Protein AF-A0A060CMN2-F1 (afdb_monomer_lite)

Sequence (112 aa):
WSEMWQAESFTPEVIAQELAWAHEVGYNTLRTNLPFIVWQADRQGLHNRIKQFLDICERQKIKVMLTPMDDCGFSGDHPYPGKQKAAIPELHNSQAAASPGRNVVMNKINVA

pLDDT: mean 92.66, std 9.34, range [36.78, 98.81]

Organism: NCBI:txid114054

Foldseek 3Di:
DQQCQAPVRVDLPVLLVVLLVCVVVPAQEDEDEDFPVRCVVPVPSSVVSVVSSVVSCVVSNYHYDYHYPDFDDAQPDAADDDDFDDADPPDPPHRGHTGPGDCVVPDPPPPD

Radius of gyration: 15.13 Å; chains: 1; bounding box: 45×29×30 Å

InterPro domains:
  IPR017853 Glycoside hydrolase superfamily [SSF51445] (3-80)

Structure (mmCIF, N/CA/C/O backbone):
data_AF-A0A060CMN2-F1
#
_entry.id   AF-A0A060CMN2-F1
#
loop_
_atom_site.group_PDB
_atom_site.id
_atom_site.type_symbol
_atom_site.label_atom_id
_atom_site.label_alt_id
_atom_site.label_comp_id
_atom_site.label_asym_id
_atom_site.label_entity_id
_atom_site.label_seq_id
_atom_site.pdbx_PDB_ins_code
_atom_site.Cartn_x
_atom_site.Cartn_y
_atom_site.Cartn_z
_atom_site.occupancy
_atom_site.B_iso_or_equiv
_atom_site.auth_seq_id
_atom_site.auth_comp_id
_atom_site.auth_asym_id
_atom_site.auth_atom_id
_atom_site.pdbx_PDB_model_num
ATOM 1 N N . TRP A 1 1 ? -2.222 -2.515 -6.032 1.00 79.81 1 TRP A N 1
ATOM 2 C CA . TRP A 1 1 ? -1.796 -1.784 -4.811 1.00 79.81 1 TRP A CA 1
ATOM 3 C C . TRP A 1 1 ? -0.502 -0.986 -4.985 1.00 79.81 1 TRP A C 1
ATOM 5 O O . TRP A 1 1 ? -0.288 -0.071 -4.198 1.00 79.81 1 TRP A O 1
ATOM 15 N N . SER A 1 2 ? 0.374 -1.282 -5.961 1.00 89.62 2 SER A N 1
ATOM 16 C CA . SER A 1 2 ? 1.616 -0.505 -6.122 1.00 89.62 2 SER A CA 1
ATOM 17 C C . SER A 1 2 ? 1.362 0.954 -6.499 1.00 89.62 2 SER A C 1
ATOM 19 O O . SER A 1 2 ? 2.005 1.838 -5.947 1.00 89.62 2 SER A O 1
ATOM 21 N N . GLU A 1 3 ? 0.394 1.199 -7.385 1.00 92.25 3 GLU A N 1
ATOM 22 C CA . GLU A 1 3 ? -0.012 2.531 -7.856 1.00 92.25 3 GLU A CA 1
ATOM 23 C C . GLU A 1 3 ? -0.420 3.471 -6.720 1.00 92.25 3 GLU A C 1
ATOM 25 O O . GLU A 1 3 ? 0.050 4.600 -6.679 1.00 92.25 3 GLU A O 1
ATOM 30 N N . MET A 1 4 ? -1.175 2.990 -5.728 1.00 93.62 4 MET A N 1
ATOM 31 C CA . MET A 1 4 ? -1.591 3.809 -4.580 1.00 93.62 4 MET A CA 1
ATOM 32 C C . MET A 1 4 ? -0.407 4.486 -3.873 1.00 93.62 4 MET A C 1
ATOM 34 O O . MET A 1 4 ? -0.561 5.579 -3.353 1.00 93.62 4 MET A O 1
ATOM 38 N N . TRP A 1 5 ? 0.773 3.857 -3.847 1.00 96.31 5 TRP A N 1
ATOM 39 C CA . TRP A 1 5 ? 1.947 4.348 -3.119 1.00 96.31 5 TRP A CA 1
ATOM 40 C C . TRP A 1 5 ? 2.921 5.189 -3.960 1.00 96.31 5 TRP A C 1
ATOM 42 O O . TRP A 1 5 ? 3.910 5.682 -3.409 1.00 96.31 5 TRP A O 1
ATOM 52 N N . GLN A 1 6 ? 2.694 5.340 -5.266 1.00 96.56 6 GLN A N 1
ATOM 53 C CA . GLN A 1 6 ? 3.561 6.129 -6.155 1.00 96.56 6 GLN A CA 1
ATOM 54 C C . GLN A 1 6 ? 3.301 7.630 -5.992 1.00 96.56 6 GLN A C 1
ATOM 56 O O . GLN A 1 6 ? 2.210 8.027 -5.599 1.00 96.56 6 GLN A O 1
ATOM 61 N N . ALA A 1 7 ? 4.298 8.476 -6.258 1.00 96.94 7 ALA A N 1
ATOM 62 C CA . ALA A 1 7 ? 4.177 9.917 -6.020 1.00 96.94 7 ALA A CA 1
ATOM 63 C C . ALA A 1 7 ? 3.084 10.560 -6.889 1.00 96.94 7 ALA A C 1
ATOM 65 O O . ALA A 1 7 ? 2.367 11.444 -6.433 1.00 96.94 7 ALA A O 1
ATOM 66 N N . GLU A 1 8 ? 2.946 10.078 -8.119 1.00 96.00 8 GLU A N 1
ATOM 67 C CA . GLU A 1 8 ? 2.058 10.597 -9.155 1.00 96.00 8 GLU A CA 1
ATOM 68 C C . GLU A 1 8 ? 0.583 10.250 -8.910 1.00 96.00 8 GLU A C 1
ATOM 70 O O . GLU A 1 8 ? -0.301 10.907 -9.455 1.00 96.00 8 GLU A O 1
ATOM 75 N N . SER A 1 9 ? 0.315 9.220 -8.106 1.00 96.12 9 SER A N 1
ATOM 76 C CA . SER A 1 9 ? -1.024 8.657 -7.879 1.00 96.12 9 SER A CA 1
ATOM 77 C C . SER A 1 9 ? -1.382 8.490 -6.401 1.00 96.12 9 SER A C 1
ATOM 79 O O . SER A 1 9 ? -2.442 7.955 -6.085 1.00 96.12 9 SER A O 1
ATOM 81 N N . PHE A 1 10 ? -0.526 8.936 -5.477 1.00 97.62 10 PHE A N 1
ATOM 82 C CA . PHE A 1 10 ? -0.858 8.975 -4.056 1.00 97.62 10 PHE A CA 1
ATOM 83 C C . PHE A 1 10 ? -1.840 10.116 -3.797 1.00 97.62 10 PHE A C 1
ATOM 85 O O . PHE A 1 10 ? -1.505 11.288 -3.967 1.00 97.62 10 PHE A O 1
ATOM 92 N N . THR A 1 11 ? -3.047 9.762 -3.363 1.00 97.75 11 THR A N 1
ATOM 93 C CA . THR A 1 11 ? -4.182 10.687 -3.254 1.00 97.75 11 THR A CA 1
ATOM 94 C C . THR A 1 11 ? -4.715 10.705 -1.811 1.00 97.75 11 THR A C 1
ATOM 96 O O . THR A 1 11 ? -5.631 9.945 -1.481 1.00 97.75 11 THR A O 1
ATOM 99 N N . PRO A 1 12 ? -4.130 11.525 -0.912 1.00 98.00 12 PRO A N 1
ATOM 100 C CA . PRO A 1 12 ? -4.490 11.603 0.511 1.00 98.00 12 PRO A CA 1
ATOM 101 C C . PRO A 1 12 ? -5.985 11.803 0.782 1.00 98.00 12 PRO A C 1
ATOM 103 O O . PRO A 1 12 ? -6.521 11.278 1.754 1.00 98.00 12 PRO A O 1
ATOM 106 N N . GLU A 1 13 ? -6.648 12.580 -0.063 1.00 98.19 13 GLU A N 1
ATOM 107 C CA . GLU A 1 13 ? -8.057 12.940 0.012 1.00 98.19 13 GLU A CA 1
ATOM 108 C C . GLU A 1 13 ? -8.971 11.747 -0.278 1.00 98.19 13 GLU A C 1
ATOM 110 O O . GLU A 1 13 ? -9.912 11.509 0.478 1.00 98.19 13 GLU A O 1
ATOM 115 N N . VAL A 1 14 ? -8.650 10.944 -1.297 1.00 98.12 14 VAL A N 1
ATOM 116 C CA . VAL A 1 14 ? -9.389 9.713 -1.614 1.00 98.12 14 VAL A CA 1
ATOM 117 C C . VAL A 1 14 ? -9.166 8.683 -0.514 1.00 98.12 14 VAL A C 1
ATOM 119 O O . VAL A 1 14 ? -10.128 8.123 -0.000 1.00 98.12 14 VAL A O 1
ATOM 122 N N . ILE A 1 15 ? -7.919 8.514 -0.063 1.00 98.25 15 ILE A N 1
ATOM 123 C CA . ILE A 1 15 ? -7.592 7.620 1.056 1.00 98.25 15 ILE A CA 1
ATOM 124 C C . ILE A 1 15 ? -8.380 8.020 2.311 1.00 98.25 15 ILE A C 1
ATOM 126 O O . ILE A 1 15 ? -8.971 7.172 2.974 1.00 98.25 15 ILE A O 1
ATOM 130 N N . ALA A 1 16 ? -8.420 9.311 2.653 1.00 98.50 16 ALA A N 1
ATOM 131 C CA . ALA A 1 16 ? -9.165 9.788 3.814 1.00 98.50 16 ALA A CA 1
ATOM 132 C C . ALA A 1 16 ? -10.671 9.526 3.692 1.00 98.50 16 ALA A C 1
ATOM 134 O O . ALA A 1 16 ? -11.292 9.169 4.693 1.00 98.50 16 ALA A O 1
ATOM 135 N N . GLN A 1 17 ? -11.235 9.680 2.493 1.00 98.62 17 GLN A N 1
ATOM 136 C CA . GLN A 1 17 ? -12.642 9.408 2.218 1.00 98.62 17 GLN A CA 1
ATOM 137 C C . GLN A 1 17 ? -12.978 7.917 2.353 1.00 98.62 17 GLN A C 1
ATOM 139 O O . GLN A 1 17 ? -13.945 7.566 3.026 1.00 98.62 17 GLN A O 1
ATOM 144 N N . GLU A 1 18 ? -12.172 7.039 1.758 1.00 98.12 18 GLU A N 1
ATOM 145 C CA . GLU A 1 18 ? -12.386 5.589 1.813 1.00 98.12 18 GLU A CA 1
ATOM 146 C C . GLU A 1 18 ? -12.226 5.045 3.237 1.00 98.12 18 GLU A C 1
ATOM 148 O O . GLU A 1 18 ? -13.010 4.203 3.678 1.00 98.12 18 GLU A O 1
ATOM 153 N N . LEU A 1 19 ? -11.256 5.563 3.998 1.00 98.44 19 LEU A N 1
ATOM 154 C CA . LEU A 1 19 ? -11.078 5.192 5.402 1.00 98.44 19 LEU A CA 1
ATOM 155 C C . LEU A 1 19 ? -12.191 5.735 6.305 1.00 98.44 19 LEU A C 1
ATOM 157 O O . LEU A 1 19 ? -12.556 5.062 7.268 1.00 98.44 19 LEU A O 1
ATOM 161 N N . ALA A 1 20 ? -12.760 6.903 5.990 1.00 98.38 20 ALA A N 1
ATOM 162 C CA . ALA A 1 20 ? -13.950 7.402 6.674 1.00 98.38 20 ALA A CA 1
ATOM 163 C C . ALA A 1 20 ? -15.149 6.472 6.438 1.00 98.38 20 ALA A C 1
ATOM 165 O O . ALA A 1 20 ? -15.780 6.045 7.401 1.00 98.38 20 ALA A O 1
ATOM 166 N N . TRP A 1 21 ? -15.402 6.072 5.186 1.00 98.62 21 TRP A N 1
ATOM 167 C CA . TRP A 1 21 ? -16.458 5.104 4.867 1.00 98.62 21 TRP A CA 1
ATOM 168 C C . TRP A 1 21 ? -16.246 3.763 5.570 1.00 98.62 21 TRP A C 1
ATOM 170 O O . TRP A 1 21 ? -17.186 3.204 6.131 1.00 98.62 21 TRP A O 1
ATOM 180 N N . ALA A 1 22 ? -15.010 3.255 5.592 1.00 98.19 22 ALA A N 1
ATOM 181 C CA . ALA A 1 22 ? -14.681 2.026 6.307 1.00 98.19 22 ALA A CA 1
ATOM 182 C C . ALA A 1 22 ? -15.008 2.138 7.807 1.00 98.19 22 ALA A C 1
ATOM 184 O O . ALA A 1 22 ? -15.611 1.231 8.383 1.00 98.19 22 ALA A O 1
ATOM 185 N N . HIS A 1 23 ? -14.660 3.257 8.439 1.00 98.06 23 HIS A N 1
ATOM 186 C CA . HIS A 1 23 ? -14.982 3.498 9.841 1.00 98.06 23 HIS A CA 1
ATOM 187 C C . HIS A 1 23 ? -16.498 3.610 10.084 1.00 98.06 23 HIS A C 1
ATOM 189 O O . HIS A 1 23 ? -16.999 3.012 11.035 1.00 98.06 23 HIS A O 1
ATOM 195 N N . GLU A 1 24 ? -17.243 4.297 9.211 1.00 98.25 24 GLU A N 1
ATOM 196 C CA . GLU A 1 24 ? -18.706 4.441 9.308 1.00 98.25 24 GLU A CA 1
ATOM 197 C C . GLU A 1 24 ? -19.440 3.095 9.280 1.00 98.25 24 GLU A C 1
ATOM 199 O O . GLU A 1 24 ? -20.403 2.902 10.023 1.00 98.25 24 GLU A O 1
ATOM 204 N N . VAL A 1 25 ? -18.966 2.138 8.476 1.00 98.12 25 VAL A N 1
ATOM 205 C CA . VAL A 1 25 ? -19.547 0.783 8.418 1.00 98.12 25 VAL A CA 1
ATOM 206 C C . VAL A 1 25 ? -19.006 -0.162 9.503 1.00 98.12 25 VAL A C 1
ATOM 208 O O . VAL A 1 25 ? -19.405 -1.324 9.561 1.00 98.12 25 VAL A O 1
ATOM 211 N N . GLY A 1 26 ? -18.124 0.321 10.386 1.00 98.19 26 GLY A N 1
ATOM 212 C CA . GLY A 1 26 ? -17.669 -0.393 11.581 1.00 98.19 26 GLY A CA 1
ATOM 213 C C . GLY A 1 26 ? -16.293 -1.060 11.487 1.00 98.19 26 GLY A C 1
ATOM 214 O O . GLY A 1 26 ? -15.905 -1.762 12.426 1.00 98.19 26 GLY A O 1
ATOM 215 N N . TYR A 1 27 ? -15.523 -0.852 10.413 1.00 98.31 27 TYR A N 1
ATOM 216 C CA . TYR A 1 27 ? -14.121 -1.280 10.398 1.00 98.31 27 TYR A CA 1
ATOM 217 C C . TYR A 1 27 ? -13.294 -0.448 11.385 1.00 98.31 27 TYR A C 1
ATOM 219 O O . TYR A 1 27 ? -13.500 0.748 11.566 1.00 98.31 27 TYR A O 1
ATOM 227 N N . ASN A 1 28 ? -12.316 -1.093 12.017 1.00 97.94 28 ASN A N 1
ATOM 228 C CA . ASN A 1 28 ? -11.400 -0.462 12.975 1.00 97.94 28 ASN A CA 1
ATOM 229 C C . ASN A 1 28 ? -9.923 -0.775 12.688 1.00 97.94 28 ASN A C 1
ATOM 231 O 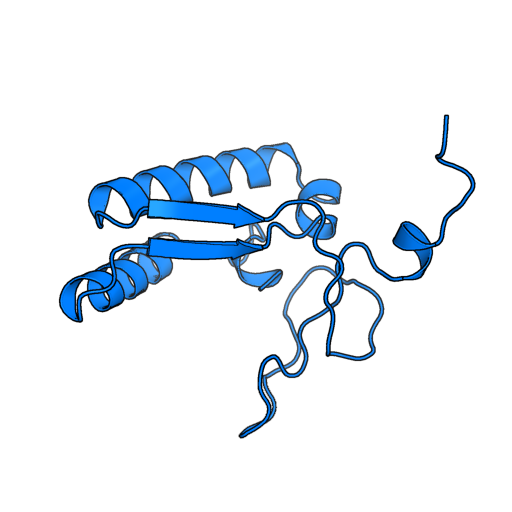O . ASN A 1 28 ? -9.021 -0.258 13.351 1.00 97.94 28 ASN A O 1
ATOM 235 N N . THR A 1 29 ? -9.672 -1.656 11.723 1.00 98.12 29 THR A N 1
ATOM 236 C CA . THR A 1 29 ? -8.355 -2.186 11.390 1.00 98.12 29 THR A CA 1
ATOM 237 C C . THR A 1 29 ? -8.260 -2.420 9.887 1.00 98.12 29 THR A C 1
ATOM 239 O O . THR A 1 29 ? -9.244 -2.787 9.248 1.00 98.12 29 THR A O 1
ATOM 242 N N . LEU A 1 30 ? -7.068 -2.231 9.323 1.00 96.81 30 LEU A N 1
ATOM 243 C CA . LEU A 1 30 ? -6.744 -2.643 7.959 1.00 96.81 30 LEU A CA 1
ATOM 244 C C . LEU A 1 30 ? -5.322 -3.193 7.871 1.00 96.81 30 LEU A C 1
ATOM 246 O O . LEU A 1 30 ? -4.475 -2.954 8.737 1.00 96.81 30 LEU A O 1
ATOM 250 N N . ARG A 1 31 ? -5.040 -3.883 6.769 1.00 95.94 31 ARG A N 1
ATOM 251 C CA . ARG A 1 31 ? -3.696 -4.301 6.372 1.00 95.94 31 ARG A CA 1
ATOM 252 C C . ARG A 1 31 ? -3.419 -3.804 4.960 1.00 95.94 31 ARG A C 1
ATOM 254 O O . ARG A 1 31 ? -4.282 -3.917 4.098 1.00 95.94 31 ARG A O 1
ATOM 261 N N . THR A 1 32 ? -2.218 -3.286 4.721 1.00 94.25 32 THR A N 1
ATOM 262 C CA . THR A 1 32 ? -1.788 -2.869 3.379 1.00 94.25 32 THR A CA 1
ATOM 263 C C . THR A 1 32 ? -0.330 -3.233 3.123 1.00 94.25 32 THR A C 1
ATOM 265 O O . THR A 1 32 ? 0.501 -3.239 4.037 1.00 94.25 32 THR A O 1
ATOM 268 N N . ASN A 1 33 ? -0.027 -3.582 1.877 1.00 92.62 33 ASN A N 1
ATOM 269 C CA . ASN A 1 33 ? 1.293 -4.003 1.426 1.00 92.62 33 ASN A CA 1
ATOM 270 C C . ASN A 1 33 ? 2.129 -2.785 1.024 1.00 92.62 33 ASN A C 1
ATOM 272 O O . ASN A 1 33 ? 1.623 -1.867 0.376 1.00 92.62 33 ASN A O 1
ATOM 276 N N . LEU A 1 34 ? 3.416 -2.793 1.383 1.00 94.31 34 LEU A N 1
ATOM 277 C CA . LEU A 1 34 ? 4.386 -1.780 0.966 1.00 94.31 34 LEU A CA 1
ATOM 278 C C . LEU A 1 34 ? 5.217 -2.322 -0.206 1.00 94.31 34 LEU A C 1
ATOM 280 O O . LEU A 1 34 ? 6.054 -3.204 0.004 1.00 94.31 34 LEU A O 1
ATOM 284 N N . PRO A 1 35 ? 5.014 -1.829 -1.441 1.00 92.94 35 PRO A N 1
ATOM 285 C CA . PRO A 1 35 ? 5.712 -2.360 -2.602 1.00 92.94 35 PRO A CA 1
ATOM 286 C C . PRO A 1 35 ? 7.188 -1.950 -2.586 1.00 92.94 35 PRO A C 1
ATOM 288 O O . PRO A 1 35 ? 7.523 -0.769 -2.694 1.00 92.94 35 PRO A O 1
ATOM 291 N N . PHE A 1 36 ? 8.077 -2.939 -2.523 1.00 93.62 36 PHE A N 1
ATOM 292 C CA . PHE A 1 36 ? 9.521 -2.761 -2.664 1.00 93.62 36 PHE A CA 1
ATOM 293 C C . PHE A 1 36 ? 9.923 -1.940 -3.895 1.00 93.62 36 PHE A C 1
ATOM 295 O O . PHE A 1 36 ? 10.794 -1.087 -3.784 1.00 93.62 36 PHE A O 1
ATOM 302 N N . ILE A 1 37 ? 9.272 -2.128 -5.046 1.00 93.56 37 ILE A N 1
ATOM 303 C CA . ILE A 1 37 ? 9.628 -1.369 -6.259 1.00 93.56 37 ILE A CA 1
ATOM 304 C C . ILE A 1 37 ? 9.382 0.138 -6.121 1.00 93.56 37 ILE A C 1
ATOM 306 O O . ILE A 1 37 ? 10.129 0.937 -6.678 1.00 93.56 37 ILE A O 1
ATOM 310 N N . VAL A 1 38 ? 8.376 0.538 -5.336 1.00 95.25 38 VAL A N 1
ATOM 311 C CA . VAL A 1 38 ? 8.109 1.953 -5.048 1.00 95.25 38 VAL A CA 1
ATOM 312 C C . VAL A 1 38 ? 9.180 2.497 -4.106 1.00 95.25 38 VAL A C 1
ATOM 314 O O . VAL A 1 38 ? 9.668 3.604 -4.304 1.00 95.25 38 VAL A O 1
ATOM 317 N N . TRP A 1 39 ? 9.602 1.697 -3.122 1.00 95.25 39 TRP A N 1
ATOM 318 C CA . TRP A 1 39 ? 10.717 2.045 -2.239 1.00 95.25 39 TRP A CA 1
ATOM 319 C C . TRP A 1 39 ? 12.043 2.184 -2.999 1.00 95.25 39 TRP A C 1
ATOM 321 O O . TRP A 1 39 ? 12.804 3.108 -2.726 1.00 95.25 39 TRP A O 1
ATOM 331 N N . GLN A 1 40 ? 12.319 1.295 -3.958 1.00 94.00 40 GLN A N 1
ATOM 332 C CA . GLN A 1 40 ? 13.524 1.364 -4.787 1.00 94.00 40 GLN A CA 1
ATOM 333 C C . GLN A 1 40 ? 13.550 2.621 -5.658 1.00 94.00 40 GLN A C 1
ATOM 335 O O . GLN A 1 40 ? 14.611 3.219 -5.816 1.00 94.00 40 GLN A O 1
ATOM 340 N N . ALA A 1 41 ? 12.403 3.006 -6.222 1.00 95.06 41 ALA A N 1
ATOM 341 C CA . ALA A 1 41 ? 12.295 4.179 -7.081 1.00 95.06 41 ALA A CA 1
ATOM 342 C C . ALA A 1 41 ? 12.366 5.497 -6.290 1.00 95.06 41 ALA A C 1
ATOM 344 O O . ALA A 1 41 ? 13.037 6.433 -6.714 1.00 95.06 41 ALA A O 1
ATOM 345 N N . ASP A 1 42 ? 11.690 5.572 -5.139 1.00 97.12 42 ASP A N 1
ATOM 346 C CA . ASP A 1 42 ? 11.570 6.792 -4.337 1.00 97.12 42 ASP A CA 1
ATOM 347 C C . ASP A 1 42 ? 11.436 6.467 -2.839 1.00 97.12 42 ASP A C 1
ATOM 349 O O . ASP A 1 42 ? 10.359 6.527 -2.237 1.00 97.12 42 ASP A O 1
ATOM 353 N N . ARG A 1 43 ? 12.561 6.112 -2.209 1.00 97.19 43 ARG A N 1
ATOM 354 C CA . ARG A 1 43 ? 12.609 5.744 -0.786 1.00 97.19 43 ARG A CA 1
ATOM 355 C C . ARG A 1 43 ? 12.105 6.857 0.130 1.00 97.19 43 ARG A C 1
ATOM 357 O O . ARG A 1 43 ? 11.296 6.604 1.022 1.00 97.19 43 ARG A O 1
ATOM 364 N N . GLN A 1 44 ? 12.626 8.073 -0.043 1.00 98.50 44 GLN A N 1
ATOM 365 C CA . GLN A 1 44 ? 12.316 9.178 0.863 1.00 98.50 44 GLN A CA 1
ATOM 366 C C . GLN A 1 44 ? 10.878 9.660 0.676 1.00 98.50 44 GLN A C 1
ATOM 368 O O . GLN A 1 44 ? 10.181 9.888 1.665 1.00 98.50 44 GLN A O 1
ATOM 373 N N . GLY A 1 45 ? 10.405 9.776 -0.566 1.00 98.25 45 GLY A N 1
ATOM 374 C CA . GLY A 1 45 ? 9.020 10.138 -0.811 1.00 98.25 45 GLY A CA 1
ATOM 375 C C . GLY A 1 45 ? 8.058 9.053 -0.336 1.00 98.25 45 GLY A C 1
ATOM 376 O O . GLY A 1 45 ? 7.036 9.395 0.258 1.00 98.25 45 GLY A O 1
ATOM 377 N N . LEU A 1 46 ? 8.394 7.761 -0.466 1.00 97.75 46 LEU A N 1
ATOM 378 C CA . LEU A 1 46 ? 7.562 6.695 0.100 1.00 97.75 46 LEU A CA 1
ATOM 379 C C . LEU A 1 46 ? 7.455 6.819 1.623 1.00 97.75 46 LEU A C 1
ATOM 381 O O . LEU A 1 46 ? 6.354 6.717 2.155 1.00 97.75 46 LEU A O 1
ATOM 385 N N . HIS A 1 47 ? 8.554 7.089 2.335 1.00 98.31 47 HIS A N 1
ATOM 386 C CA . HIS A 1 47 ? 8.491 7.330 3.781 1.00 98.31 47 HIS A CA 1
ATOM 387 C C . HIS A 1 47 ? 7.577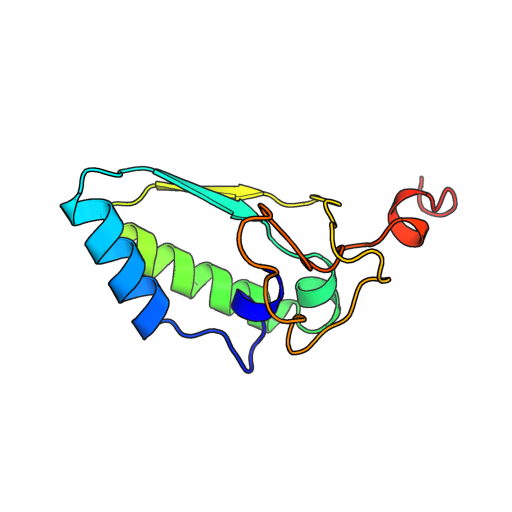 8.514 4.135 1.00 98.31 47 HIS A C 1
ATOM 389 O O . HIS A 1 47 ? 6.780 8.413 5.069 1.00 98.31 47 HIS A O 1
ATOM 395 N N . ASN A 1 48 ? 7.644 9.612 3.375 1.00 98.69 48 ASN A N 1
ATOM 396 C CA . ASN A 1 48 ? 6.776 10.772 3.588 1.00 98.69 48 ASN A CA 1
ATOM 397 C C . ASN A 1 48 ? 5.295 10.414 3.371 1.00 98.69 48 ASN A C 1
ATOM 399 O O . ASN A 1 48 ? 4.446 10.776 4.187 1.00 98.69 48 ASN A O 1
ATOM 403 N N . ARG A 1 49 ? 4.987 9.645 2.318 1.00 98.50 49 ARG A N 1
ATOM 404 C CA . ARG A 1 49 ? 3.631 9.153 2.028 1.00 98.50 49 ARG A CA 1
ATOM 405 C C . ARG A 1 49 ? 3.128 8.183 3.095 1.00 98.50 49 ARG A C 1
ATOM 407 O O . ARG A 1 49 ? 1.982 8.298 3.516 1.00 98.50 49 ARG A O 1
ATOM 414 N N . ILE A 1 50 ? 3.980 7.286 3.603 1.00 98.50 50 ILE A N 1
ATOM 415 C CA . ILE A 1 50 ? 3.648 6.412 4.742 1.00 98.50 50 ILE A CA 1
ATOM 416 C C . ILE A 1 50 ? 3.286 7.258 5.961 1.00 98.50 50 ILE A C 1
ATOM 418 O O . ILE A 1 50 ? 2.261 6.997 6.585 1.00 98.50 50 ILE A O 1
ATOM 422 N N . LYS A 1 51 ? 4.070 8.295 6.283 1.00 98.69 51 LYS A N 1
ATOM 423 C CA . LYS A 1 51 ? 3.744 9.187 7.400 1.00 98.69 51 LYS A CA 1
ATOM 424 C C . LYS A 1 51 ? 2.374 9.846 7.203 1.00 98.69 51 LYS A C 1
ATOM 426 O O . LYS A 1 51 ? 1.544 9.799 8.103 1.00 98.69 51 LYS A O 1
ATOM 431 N N . GLN A 1 52 ? 2.113 10.404 6.022 1.00 98.69 52 GLN A N 1
ATOM 432 C CA . GLN A 1 52 ? 0.832 11.044 5.719 1.00 98.69 52 GLN A CA 1
ATOM 433 C C . GLN A 1 52 ? -0.345 10.058 5.800 1.00 98.69 52 GLN A C 1
ATOM 435 O O . GLN A 1 52 ? -1.396 10.396 6.339 1.00 98.69 52 GLN A O 1
ATOM 440 N N . PHE A 1 53 ? -0.160 8.832 5.310 1.00 98.62 53 PHE A N 1
ATOM 441 C CA . PHE A 1 53 ? -1.139 7.753 5.412 1.00 98.62 53 PHE A CA 1
ATOM 442 C C . PHE A 1 53 ? -1.433 7.372 6.871 1.00 98.62 53 PHE A C 1
ATOM 444 O O . PHE A 1 53 ? -2.596 7.223 7.243 1.00 98.62 53 PHE A O 1
ATOM 451 N N . LEU A 1 54 ? -0.399 7.258 7.712 1.00 98.69 54 LEU A N 1
ATOM 452 C CA . LEU A 1 54 ? -0.551 6.984 9.144 1.00 98.69 54 LEU A CA 1
ATOM 453 C C . LEU A 1 54 ? -1.303 8.114 9.857 1.00 98.69 54 LEU A C 1
ATOM 455 O O . LEU A 1 54 ? -2.227 7.829 10.617 1.00 98.69 54 LEU A O 1
ATOM 459 N N . ASP A 1 55 ? -0.986 9.375 9.542 1.00 98.81 55 ASP A N 1
ATOM 460 C CA . ASP A 1 55 ? -1.703 10.534 10.083 1.00 98.81 55 ASP A CA 1
ATOM 461 C C . ASP A 1 55 ? -3.203 10.494 9.681 1.00 98.81 55 ASP A C 1
ATOM 463 O O . ASP A 1 55 ? -4.072 10.886 10.462 1.00 98.81 55 ASP A O 1
ATOM 467 N N . ILE A 1 56 ? -3.541 10.031 8.465 1.00 98.75 56 ILE A N 1
ATOM 468 C CA . ILE A 1 56 ? -4.941 9.839 8.028 1.00 98.75 56 ILE A CA 1
ATOM 469 C C . ILE A 1 56 ? -5.611 8.712 8.821 1.00 98.75 56 ILE A C 1
ATOM 471 O O . ILE A 1 56 ? -6.716 8.904 9.327 1.00 98.75 56 ILE A O 1
ATOM 475 N N . CYS A 1 57 ? -4.957 7.555 8.935 1.00 98.56 57 CYS A N 1
ATOM 476 C CA . CYS A 1 57 ? -5.478 6.401 9.669 1.00 98.56 57 CYS A CA 1
ATOM 477 C C . CYS A 1 57 ? -5.814 6.759 11.121 1.00 98.56 57 CYS A C 1
ATOM 479 O O . CYS A 1 57 ? -6.883 6.397 11.609 1.00 98.56 57 CYS A O 1
ATOM 481 N N . GLU A 1 58 ? -4.942 7.526 11.783 1.00 98.50 58 GLU A N 1
ATOM 482 C CA . GLU A 1 58 ? -5.169 8.017 13.142 1.00 98.50 58 GLU A CA 1
ATOM 483 C C . GLU A 1 58 ? -6.437 8.878 13.235 1.00 98.50 58 GLU A C 1
ATOM 485 O O . GLU A 1 58 ? -7.298 8.615 14.077 1.00 98.50 58 GLU A O 1
ATOM 490 N N . ARG A 1 59 ? -6.616 9.848 12.324 1.00 98.19 59 ARG A N 1
ATOM 491 C CA . ARG A 1 59 ? -7.825 10.695 12.286 1.00 98.19 59 ARG A CA 1
ATOM 492 C C . ARG A 1 59 ? -9.102 9.892 12.045 1.00 98.19 59 ARG A C 1
ATOM 494 O O . ARG A 1 59 ? -10.128 10.203 12.646 1.00 98.19 59 ARG A O 1
ATOM 501 N N . GLN A 1 60 ? -9.030 8.860 11.205 1.00 98.19 60 GLN A N 1
ATOM 502 C CA . GLN A 1 60 ? -10.161 7.978 10.900 1.00 98.19 60 GLN A CA 1
ATOM 503 C C . GLN A 1 60 ? -10.323 6.820 11.896 1.00 98.19 60 GLN A C 1
ATOM 505 O O . GLN A 1 60 ? -11.194 5.978 11.712 1.00 98.19 60 GLN A O 1
ATOM 510 N N . LYS A 1 61 ? -9.518 6.774 12.970 1.00 98.00 61 LYS A N 1
ATOM 511 C CA . LYS A 1 61 ? -9.552 5.729 14.010 1.00 98.00 61 LYS A CA 1
ATOM 512 C C . LYS A 1 61 ? -9.357 4.305 13.468 1.00 98.00 61 LYS A C 1
ATOM 514 O O . LYS A 1 61 ? -9.842 3.340 14.058 1.00 98.00 61 LYS A O 1
ATOM 519 N N . ILE A 1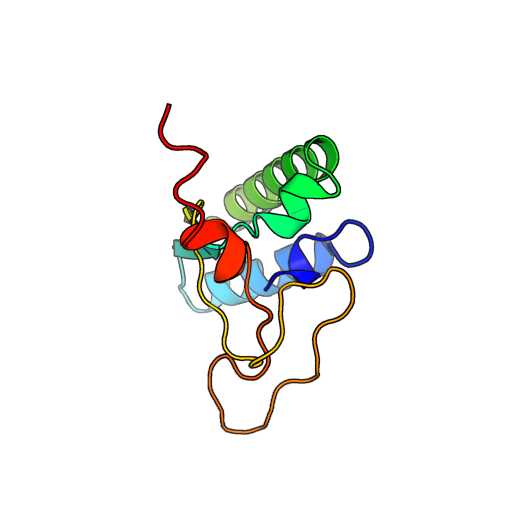 62 ? -8.596 4.166 12.384 1.00 98.56 62 ILE A N 1
ATOM 520 C CA . ILE A 1 62 ? -8.226 2.877 11.801 1.00 98.56 62 ILE A CA 1
ATOM 521 C C . ILE A 1 62 ? -6.806 2.508 12.226 1.00 98.56 62 ILE A C 1
ATOM 523 O O . ILE A 1 62 ? -5.848 3.232 11.967 1.00 98.56 62 ILE A O 1
ATOM 527 N N . LYS A 1 63 ? -6.641 1.341 12.848 1.00 98.44 63 LYS A N 1
ATOM 528 C CA . LYS A 1 63 ? -5.313 0.767 13.099 1.00 98.44 63 LYS A CA 1
ATOM 529 C C . LYS A 1 63 ? -4.809 0.084 11.830 1.00 98.44 63 LYS A C 1
ATOM 531 O O . LYS A 1 63 ? -5.519 -0.729 11.246 1.00 98.44 63 LYS A O 1
ATOM 536 N N . VAL A 1 64 ? -3.574 0.352 11.424 1.00 98.12 64 VAL A N 1
ATOM 537 C CA . VAL A 1 64 ? -2.991 -0.266 10.225 1.00 98.12 64 VAL A CA 1
ATOM 538 C C . VAL A 1 64 ? -1.850 -1.221 10.556 1.00 98.12 64 VAL A C 1
ATOM 540 O O . VAL A 1 64 ? -0.937 -0.894 11.309 1.00 98.12 64 VAL A O 1
ATOM 543 N N . MET A 1 65 ? -1.874 -2.386 9.909 1.00 97.81 65 MET A N 1
ATOM 544 C CA . MET A 1 65 ? -0.717 -3.257 9.731 1.00 97.81 65 MET A CA 1
ATOM 545 C C . MET A 1 65 ? -0.067 -3.002 8.365 1.00 97.81 65 MET A C 1
ATOM 547 O O . MET A 1 65 ? -0.620 -3.358 7.320 1.00 97.81 65 MET A O 1
ATOM 551 N N . LEU A 1 66 ? 1.128 -2.412 8.372 1.00 96.25 66 LEU A N 1
ATOM 552 C CA . LEU A 1 66 ? 1.967 -2.312 7.177 1.00 96.25 66 LEU A CA 1
ATOM 553 C C . LEU A 1 66 ? 2.670 -3.652 6.943 1.00 96.25 66 LEU A C 1
ATOM 555 O O . LEU A 1 66 ? 3.272 -4.204 7.861 1.00 96.25 66 LEU A O 1
ATOM 559 N N . THR A 1 67 ? 2.601 -4.169 5.717 1.00 94.19 67 THR A N 1
ATOM 560 C CA . THR A 1 67 ? 3.246 -5.433 5.332 1.00 94.19 67 THR A CA 1
ATOM 561 C C . THR A 1 67 ? 4.449 -5.149 4.431 1.00 94.19 67 THR A C 1
ATOM 563 O O . THR A 1 67 ? 4.268 -4.958 3.225 1.00 94.19 67 THR A O 1
ATOM 566 N N . PRO A 1 68 ? 5.672 -5.081 4.987 1.00 90.31 68 PRO A N 1
ATOM 567 C CA . PRO A 1 68 ? 6.894 -5.084 4.193 1.00 90.31 68 PRO A CA 1
ATOM 568 C C . PRO A 1 68 ? 7.193 -6.496 3.668 1.00 90.31 68 PRO A C 1
ATOM 570 O O . PRO A 1 68 ? 6.679 -7.477 4.200 1.00 90.31 68 PRO A O 1
ATOM 573 N N . MET A 1 69 ? 8.083 -6.590 2.676 1.00 84.88 69 MET A N 1
ATOM 574 C CA . MET A 1 69 ? 8.621 -7.868 2.167 1.00 84.88 69 MET A CA 1
ATOM 575 C C . MET A 1 69 ? 7.554 -8.840 1.638 1.00 84.88 69 MET A C 1
ATOM 577 O O . MET A 1 69 ? 7.745 -10.051 1.658 1.00 84.88 69 MET A O 1
ATOM 581 N N . ASP A 1 70 ? 6.436 -8.307 1.159 1.00 86.50 70 ASP A N 1
ATOM 582 C CA . ASP A 1 70 ? 5.477 -9.074 0.376 1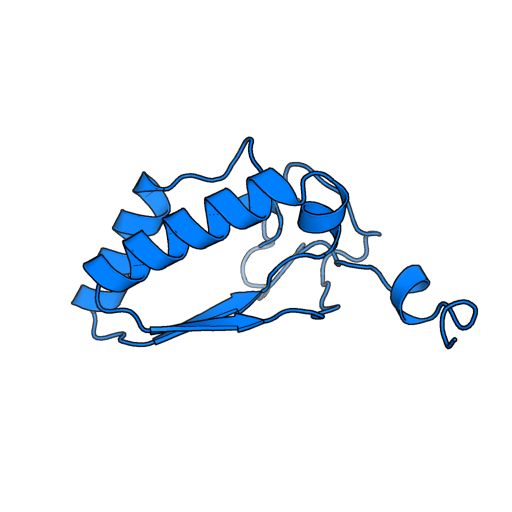.00 86.50 70 ASP A CA 1
ATOM 583 C C . ASP A 1 70 ? 5.990 -9.227 -1.057 1.00 86.50 70 ASP A C 1
ATOM 585 O O . ASP A 1 70 ? 6.528 -8.262 -1.595 1.00 86.50 70 ASP A O 1
ATOM 589 N N . ASP A 1 71 ? 5.832 -10.411 -1.651 1.00 86.81 71 ASP A N 1
ATOM 590 C CA . ASP A 1 71 ? 6.218 -10.729 -3.030 1.00 86.81 71 ASP A CA 1
ATOM 591 C C . ASP A 1 71 ? 5.033 -11.142 -3.920 1.00 86.81 71 ASP A C 1
ATOM 593 O O . ASP A 1 71 ? 5.234 -11.571 -5.063 1.00 86.81 71 ASP A O 1
ATOM 597 N N . CYS A 1 72 ? 3.800 -10.966 -3.426 1.00 83.06 72 CYS A N 1
ATOM 598 C CA . CYS A 1 72 ? 2.576 -11.288 -4.150 1.00 83.06 72 CYS A CA 1
ATOM 599 C C . CYS A 1 72 ? 2.503 -10.586 -5.517 1.00 83.06 72 CYS A C 1
ATOM 601 O O . CYS A 1 72 ? 2.870 -9.421 -5.678 1.00 83.06 72 CYS A O 1
ATOM 603 N N . GLY A 1 73 ? 1.960 -11.288 -6.511 1.00 88.81 73 GLY A N 1
ATOM 604 C CA . GLY A 1 73 ? 1.723 -10.764 -7.852 1.00 88.81 73 GLY A CA 1
ATOM 605 C C . GLY A 1 73 ? 0.788 -11.677 -8.638 1.00 88.81 73 GLY A C 1
ATOM 606 O O . GLY A 1 73 ? 0.921 -12.897 -8.592 1.00 88.81 73 GLY A O 1
ATOM 607 N N . PHE A 1 74 ? -0.156 -11.078 -9.359 1.00 90.25 74 PHE A N 1
ATOM 608 C CA . PHE A 1 74 ? -1.237 -11.782 -10.059 1.00 90.25 74 PHE A CA 1
ATOM 609 C C . PHE A 1 74 ? -1.355 -11.385 -11.538 1.00 90.25 74 PHE A C 1
ATOM 611 O O . PHE A 1 74 ? -2.150 -11.972 -12.266 1.00 90.25 74 PHE A O 1
ATOM 618 N N . SER A 1 75 ? -0.584 -10.397 -12.010 1.00 90.06 75 SER A N 1
ATOM 619 C CA . SER A 1 75 ? -0.661 -9.925 -13.402 1.00 90.06 75 SER A CA 1
ATOM 620 C C . SER A 1 75 ? 0.060 -10.817 -14.418 1.00 90.06 75 SER A C 1
ATOM 622 O O . SER A 1 75 ? -0.156 -10.674 -15.619 1.00 90.06 75 SER A O 1
ATOM 624 N N . GLY A 1 76 ? 0.940 -11.708 -13.950 1.00 89.44 76 GLY A N 1
ATOM 625 C CA . GLY A 1 76 ? 1.859 -12.473 -14.800 1.00 89.44 76 GLY A CA 1
ATOM 626 C C . GLY A 1 76 ? 3.034 -11.654 -15.352 1.00 89.44 76 GLY A C 1
ATOM 627 O O . GLY A 1 76 ? 3.925 -12.223 -15.978 1.00 89.44 76 GLY A O 1
ATOM 628 N N . ASP A 1 77 ? 3.076 -10.344 -15.096 1.00 89.69 77 ASP A N 1
ATOM 629 C CA . ASP A 1 77 ? 4.174 -9.479 -15.521 1.00 89.69 77 ASP A CA 1
ATOM 630 C C . ASP A 1 77 ? 5.306 -9.452 -14.491 1.00 89.69 77 ASP A C 1
ATOM 632 O O . ASP A 1 77 ? 5.119 -9.696 -13.293 1.00 89.69 77 ASP A O 1
ATOM 636 N N . HIS A 1 78 ? 6.489 -9.054 -14.956 1.00 89.62 78 HIS A N 1
ATOM 637 C CA . HIS A 1 78 ? 7.536 -8.589 -14.056 1.00 89.62 78 HIS A CA 1
ATOM 638 C C . HIS A 1 78 ? 7.096 -7.288 -13.356 1.00 89.62 78 HIS A C 1
ATOM 640 O O . HIS A 1 78 ? 6.316 -6.542 -13.941 1.00 89.62 78 HIS A O 1
ATOM 646 N N . PRO A 1 79 ? 7.575 -6.985 -12.137 1.00 91.94 79 PRO A N 1
ATOM 647 C CA . PRO A 1 79 ? 7.307 -5.709 -11.479 1.00 91.94 79 PRO A CA 1
ATOM 648 C C . PRO A 1 79 ? 7.577 -4.492 -12.369 1.00 91.94 79 PRO A C 1
ATOM 650 O O . PRO A 1 79 ? 8.620 -4.420 -13.020 1.00 91.94 79 PRO A O 1
ATOM 653 N N . TYR A 1 80 ? 6.673 -3.513 -12.341 1.00 91.31 80 TYR A N 1
ATOM 654 C CA . TYR A 1 80 ? 6.824 -2.241 -13.047 1.00 91.31 80 TYR A CA 1
ATOM 655 C C . TYR A 1 80 ? 6.228 -1.075 -12.237 1.00 91.31 80 TYR A C 1
ATOM 657 O O . TYR A 1 80 ? 5.225 -1.265 -11.539 1.00 91.31 80 TYR A O 1
ATOM 665 N N . PRO A 1 81 ? 6.835 0.128 -12.304 1.00 90.50 81 PRO A N 1
ATOM 666 C CA . PRO A 1 81 ? 6.212 1.355 -11.826 1.00 90.50 81 PRO A CA 1
ATOM 667 C C . PRO A 1 81 ? 5.173 1.865 -12.835 1.00 90.50 81 PRO A C 1
ATOM 669 O O . PRO A 1 81 ? 5.103 1.413 -13.977 1.00 90.50 81 PRO A O 1
ATOM 672 N N . GLY A 1 82 ? 4.391 2.851 -12.421 1.00 91.81 82 GLY A N 1
ATOM 673 C CA . GLY A 1 82 ? 3.322 3.453 -13.201 1.00 91.81 82 GLY A CA 1
ATOM 674 C C . GLY A 1 82 ? 1.971 2.780 -12.986 1.00 91.81 82 GLY A C 1
ATOM 675 O O . GLY A 1 82 ? 1.754 2.041 -12.019 1.00 91.81 82 GLY A O 1
ATOM 676 N N . LYS A 1 83 ? 1.059 3.084 -13.909 1.00 92.12 83 LYS A N 1
ATOM 677 C CA . LYS A 1 83 ? -0.335 2.652 -13.872 1.00 92.12 83 LYS A CA 1
ATOM 678 C C . LYS A 1 83 ? -0.454 1.134 -14.009 1.00 92.12 83 LYS A C 1
ATOM 680 O O . LYS A 1 83 ? 0.079 0.555 -14.956 1.00 92.12 83 LYS A O 1
ATOM 685 N N . GLN A 1 84 ? -1.182 0.493 -13.098 1.00 90.69 84 GLN A N 1
ATOM 686 C CA . GLN A 1 84 ? -1.502 -0.928 -13.190 1.00 90.69 84 GLN A CA 1
ATOM 687 C C . GLN A 1 84 ? -2.537 -1.175 -14.295 1.00 90.69 84 GLN A C 1
ATOM 689 O O . GLN A 1 84 ? -3.386 -0.335 -14.606 1.00 90.69 84 GLN A O 1
ATOM 694 N N . LYS A 1 85 ? -2.471 -2.363 -14.903 1.00 92.19 85 LYS A N 1
ATOM 695 C CA . LYS A 1 85 ? -3.516 -2.837 -15.818 1.00 92.19 85 LYS A CA 1
ATOM 696 C C . LYS A 1 85 ? -4.874 -2.819 -15.101 1.00 92.19 85 LYS A C 1
ATOM 698 O O . LYS A 1 85 ? -4.958 -3.084 -13.904 1.00 92.19 85 LYS A O 1
ATOM 703 N N . ALA A 1 86 ? -5.935 -2.516 -15.846 1.00 92.94 86 ALA A N 1
ATOM 704 C CA . ALA A 1 86 ? -7.288 -2.493 -15.299 1.00 92.94 86 ALA A CA 1
ATOM 705 C C . ALA A 1 86 ? -7.676 -3.867 -14.731 1.00 92.94 86 ALA A C 1
ATOM 707 O O . ALA A 1 86 ? -7.346 -4.896 -15.322 1.00 92.94 86 ALA A O 1
ATOM 708 N N . ALA A 1 87 ? -8.393 -3.872 -13.605 1.00 92.75 87 ALA A N 1
ATOM 709 C CA . ALA A 1 87 ? -8.898 -5.099 -13.003 1.00 92.75 87 ALA A CA 1
ATOM 710 C C . ALA A 1 87 ? -9.801 -5.867 -13.984 1.00 92.75 87 ALA A C 1
ATOM 712 O O . ALA A 1 87 ? -10.558 -5.277 -14.757 1.00 92.75 87 ALA A O 1
ATOM 713 N N . ILE A 1 88 ? -9.723 -7.194 -13.932 1.00 95.62 88 ILE A N 1
ATOM 714 C CA . ILE A 1 88 ? -10.625 -8.090 -14.653 1.00 95.62 88 ILE A CA 1
ATOM 715 C C . ILE A 1 88 ? -11.872 -8.297 -13.778 1.00 95.62 88 ILE A C 1
ATOM 717 O O . ILE A 1 88 ? -11.715 -8.699 -12.619 1.00 95.62 88 ILE A O 1
ATOM 721 N N . PRO A 1 89 ? -13.090 -8.049 -14.300 1.00 96.00 89 PRO A N 1
ATOM 722 C CA . PRO A 1 89 ? -14.330 -8.292 -13.566 1.00 96.00 89 PRO A CA 1
ATOM 723 C C . PRO A 1 89 ? -14.406 -9.715 -13.006 1.00 96.00 89 PRO A C 1
ATOM 725 O O . PRO A 1 89 ? -13.959 -10.661 -13.653 1.00 96.00 89 PRO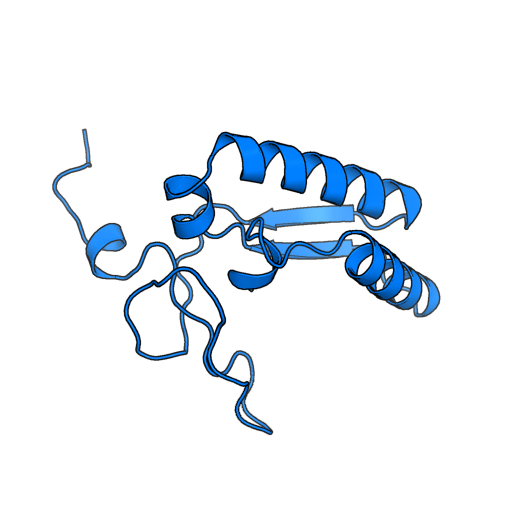 A O 1
ATOM 728 N N . GLU A 1 90 ? -14.970 -9.857 -11.804 1.00 95.06 90 GLU A N 1
ATOM 729 C CA . GLU A 1 90 ? -15.143 -11.136 -11.093 1.00 95.06 90 GLU A CA 1
ATOM 730 C C . GLU A 1 90 ? -13.847 -11.898 -10.738 1.00 95.06 90 GLU A C 1
ATOM 732 O O . GLU A 1 90 ? -13.908 -13.022 -10.241 1.00 95.06 90 GLU A O 1
ATOM 737 N N . LEU A 1 91 ? -12.660 -11.301 -10.928 1.00 94.12 91 LEU A N 1
ATOM 738 C CA . LEU A 1 91 ? -11.378 -11.917 -10.576 1.00 94.12 91 LEU A CA 1
ATOM 739 C C . LEU A 1 91 ? -10.653 -11.132 -9.475 1.00 94.12 91 LEU A C 1
ATOM 741 O O . LEU A 1 91 ? -10.114 -10.041 -9.695 1.00 94.12 91 LEU A O 1
ATOM 745 N N . HIS A 1 92 ? -10.601 -11.729 -8.282 1.00 90.19 92 HIS A N 1
ATOM 746 C CA . HIS A 1 92 ? -9.951 -11.148 -7.107 1.00 90.19 92 HIS A CA 1
ATOM 747 C C . HIS A 1 92 ? -8.452 -10.901 -7.339 1.00 90.19 92 HIS A C 1
ATOM 749 O O . HIS A 1 92 ? -7.748 -11.761 -7.867 1.00 90.19 92 HIS A O 1
ATOM 755 N N . ASN A 1 93 ? -7.968 -9.723 -6.926 1.00 87.38 93 ASN A N 1
ATOM 756 C CA . ASN A 1 93 ? -6.585 -9.249 -7.102 1.00 87.38 93 ASN A CA 1
ATOM 757 C C . ASN A 1 93 ? -6.050 -9.324 -8.538 1.00 87.38 93 ASN A C 1
ATOM 759 O O . ASN A 1 93 ? -4.835 -9.345 -8.747 1.00 87.38 93 ASN A O 1
ATOM 763 N N . SER A 1 94 ? -6.939 -9.360 -9.531 1.00 91.81 94 SER A N 1
ATOM 764 C CA . SER A 1 94 ? -6.546 -9.427 -10.931 1.00 91.81 94 SER A CA 1
ATOM 765 C C . SER A 1 94 ? -5.565 -8.317 -11.287 1.00 91.81 94 SER A C 1
ATOM 767 O O . SER A 1 94 ? -5.672 -7.184 -10.820 1.00 91.81 94 SER A O 1
ATOM 769 N N . GLN A 1 95 ? -4.594 -8.660 -12.133 1.00 93.06 95 GLN A N 1
ATOM 770 C CA . GLN A 1 95 ? -3.662 -7.698 -12.718 1.00 93.06 95 GLN A CA 1
ATOM 771 C C . GLN A 1 95 ? -2.741 -6.964 -11.736 1.00 93.06 95 GLN A C 1
ATOM 773 O O . GLN A 1 95 ? -2.022 -6.044 -12.131 1.00 93.06 95 GLN A O 1
ATOM 778 N N . ALA A 1 96 ? -2.674 -7.394 -10.478 1.00 90.81 96 ALA A N 1
ATOM 779 C CA . ALA A 1 96 ? -1.760 -6.768 -9.548 1.00 90.81 96 ALA A CA 1
ATOM 780 C C . ALA A 1 96 ? -0.302 -7.126 -9.879 1.00 90.81 96 ALA A C 1
ATOM 782 O O . ALA A 1 96 ? 0.094 -8.296 -9.838 1.00 90.81 96 ALA A O 1
ATOM 783 N N . ALA A 1 97 ? 0.482 -6.106 -10.230 1.00 91.62 97 ALA A N 1
ATOM 784 C CA . ALA A 1 97 ? 1.898 -6.255 -10.543 1.00 91.62 97 ALA A CA 1
ATOM 785 C C . ALA A 1 97 ? 2.672 -6.781 -9.328 1.00 91.62 97 ALA A C 1
ATOM 787 O O . ALA A 1 97 ? 2.444 -6.336 -8.201 1.00 91.62 97 ALA A O 1
ATOM 788 N N . ALA A 1 98 ? 3.604 -7.701 -9.577 1.00 91.44 98 ALA A N 1
ATOM 789 C CA . ALA A 1 98 ? 4.487 -8.217 -8.542 1.00 91.44 98 ALA A CA 1
ATOM 790 C C . ALA A 1 98 ? 5.408 -7.115 -7.995 1.00 91.44 98 ALA A C 1
ATOM 792 O O . ALA A 1 98 ? 5.700 -6.130 -8.668 1.00 91.44 98 ALA A O 1
ATOM 793 N N . SER A 1 99 ? 5.924 -7.304 -6.787 1.00 91.94 99 SER A N 1
ATOM 794 C CA . SER A 1 99 ? 6.987 -6.483 -6.200 1.00 91.94 99 SER A CA 1
ATOM 795 C C . SER A 1 99 ? 7.549 -7.269 -5.022 1.00 91.94 99 SER A C 1
ATOM 797 O O . SER A 1 99 ? 6.738 -7.566 -4.168 1.00 91.94 99 SER A O 1
ATOM 799 N N . PRO A 1 100 ? 8.853 -7.593 -4.917 1.00 89.19 100 PRO A N 1
ATOM 800 C CA . PRO A 1 100 ? 9.984 -7.168 -5.748 1.00 89.19 100 PRO A CA 1
ATOM 801 C C . PRO A 1 100 ? 10.166 -7.972 -7.047 1.00 89.19 100 PRO A C 1
ATOM 803 O O . PRO A 1 100 ? 11.046 -7.654 -7.838 1.00 89.19 100 PRO A O 1
ATOM 806 N N . GLY A 1 101 ? 9.351 -9.008 -7.272 1.00 87.94 101 GLY A N 1
ATOM 807 C CA . GLY A 1 101 ? 9.423 -9.895 -8.436 1.00 87.94 101 GLY A CA 1
ATOM 808 C C . GLY A 1 101 ? 10.261 -11.150 -8.202 1.00 87.94 101 GLY A C 1
ATOM 809 O O . GLY A 1 101 ? 11.245 -11.146 -7.463 1.00 87.94 101 GLY A O 1
ATOM 810 N N . ARG A 1 102 ? 9.886 -12.242 -8.881 1.00 87.12 102 ARG A N 1
ATOM 811 C CA . ARG A 1 102 ? 10.453 -13.583 -8.655 1.00 87.12 102 ARG A CA 1
ATOM 812 C C . ARG A 1 102 ? 11.977 -13.642 -8.781 1.00 87.12 102 ARG A C 1
ATOM 814 O O . ARG A 1 102 ? 12.615 -14.313 -7.981 1.00 87.12 102 ARG A O 1
ATOM 821 N N . ASN A 1 103 ? 12.566 -12.940 -9.748 1.00 87.69 103 ASN A N 1
ATOM 822 C CA . ASN A 1 103 ? 14.020 -12.959 -9.950 1.00 87.69 103 ASN A CA 1
ATOM 823 C C . ASN A 1 103 ? 14.778 -12.345 -8.767 1.00 87.69 103 ASN A C 1
ATOM 825 O O . ASN A 1 103 ? 15.861 -12.817 -8.441 1.00 87.69 103 ASN A O 1
ATOM 829 N N . VAL A 1 104 ? 14.202 -11.329 -8.113 1.00 87.56 104 VAL A N 1
ATOM 830 C CA . VAL A 1 104 ? 14.793 -10.696 -6.928 1.00 87.56 104 VAL A CA 1
ATOM 831 C C . VAL A 1 104 ? 14.665 -11.618 -5.719 1.00 87.56 104 VAL A C 1
ATOM 833 O O . VAL A 1 104 ? 15.654 -11.843 -5.031 1.00 87.56 104 VAL A O 1
ATOM 836 N N . VAL A 1 105 ? 13.487 -12.215 -5.506 1.00 86.25 105 VAL A N 1
ATOM 837 C CA . VAL A 1 105 ? 13.248 -13.169 -4.403 1.00 86.25 105 VAL A CA 1
ATOM 838 C C . VAL A 1 105 ? 1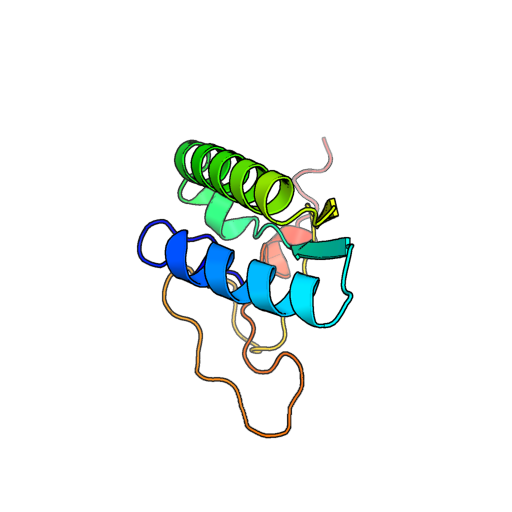4.154 -14.397 -4.509 1.00 86.25 105 VAL A C 1
ATOM 840 O O . VAL A 1 105 ? 14.693 -14.871 -3.515 1.00 86.25 105 VAL A O 1
ATOM 843 N N . MET A 1 106 ? 14.351 -14.912 -5.723 1.00 88.31 106 MET A N 1
ATOM 844 C CA . MET A 1 106 ? 15.160 -16.108 -5.968 1.00 88.31 106 MET A CA 1
ATOM 845 C C . MET A 1 106 ? 16.665 -15.813 -6.074 1.00 88.31 106 MET A C 1
ATOM 847 O O . MET A 1 106 ? 17.449 -16.740 -6.302 1.00 88.31 106 MET A O 1
ATOM 851 N N . ASN A 1 107 ? 17.089 -14.552 -5.940 1.00 86.25 107 ASN A N 1
ATOM 852 C CA . ASN A 1 107 ? 18.490 -14.178 -6.073 1.00 86.25 107 ASN A CA 1
ATOM 853 C C . ASN A 1 107 ? 19.305 -14.646 -4.855 1.00 86.25 107 ASN A C 1
ATOM 855 O O . ASN A 1 107 ? 19.291 -14.028 -3.794 1.00 86.25 107 ASN A O 1
ATOM 859 N N . LYS A 1 108 ? 20.074 -15.724 -5.037 1.00 82.62 108 LYS A N 1
ATOM 860 C CA . LYS A 1 108 ? 20.932 -16.327 -4.003 1.00 82.62 108 LYS A CA 1
ATOM 861 C C . LYS A 1 108 ? 22.221 -15.544 -3.714 1.00 82.62 108 LYS A C 1
ATOM 863 O O . LYS A 1 108 ? 22.969 -15.944 -2.832 1.00 82.62 108 LYS A O 1
ATOM 868 N N . ILE A 1 109 ? 22.509 -14.472 -4.455 1.00 69.31 109 ILE A N 1
ATOM 869 C CA . ILE A 1 109 ? 23.790 -13.747 -4.366 1.00 69.31 109 ILE A CA 1
ATOM 870 C C . ILE A 1 109 ? 23.807 -12.742 -3.195 1.00 69.31 109 ILE A C 1
ATOM 872 O O . ILE A 1 109 ? 24.879 -12.327 -2.772 1.00 69.31 109 ILE A O 1
ATOM 876 N N . ASN A 1 110 ? 22.652 -12.416 -2.599 1.00 53.19 110 ASN A N 1
ATOM 877 C CA . ASN A 1 110 ? 22.539 -11.429 -1.511 1.00 53.19 110 ASN A CA 1
ATOM 878 C C . ASN A 1 110 ? 22.355 -12.036 -0.104 1.00 53.19 110 ASN A C 1
ATOM 880 O O . ASN A 1 110 ? 21.825 -11.368 0.779 1.00 53.19 110 ASN A O 1
ATOM 884 N N . VAL A 1 111 ? 22.766 -13.289 0.123 1.00 46.12 111 VAL A N 1
ATOM 885 C CA . VAL A 1 111 ? 22.825 -13.864 1.481 1.00 46.12 111 VAL A CA 1
ATOM 886 C C . VAL A 1 111 ? 24.247 -13.676 2.018 1.00 46.12 111 VAL A C 1
ATOM 888 O O . VAL A 1 111 ? 25.067 -14.590 1.958 1.00 46.12 111 VAL A O 1
ATOM 891 N N . ALA A 1 112 ? 24.560 -12.456 2.453 1.00 36.78 112 ALA A N 1
ATOM 892 C CA . ALA A 1 112 ? 25.787 -12.106 3.167 1.00 36.78 112 ALA A CA 1
ATOM 893 C C . ALA A 1 112 ? 25.433 -11.243 4.380 1.00 36.78 112 ALA A C 1
ATOM 895 O O . ALA A 1 112 ? 24.603 -10.320 4.208 1.00 36.78 112 ALA A O 1
#

Secondary structure (DSSP, 8-state):
-TGGGSTTT--HHHHHHHHHHHHHTT--EEEEE--HHHHHH-HHHHHHHHHHHHHHHHHTT-EEEEE-S-----SSSPP-SSPPPPPPTT-TTTTPPPSS-HHHHT-GGG--